Protein AF-A0A6A6J0I3-F1 (afdb_monomer_lite)

Foldseek 3Di:
DDDPFQWQAPPCVVVVLVVVQVVLVVLQWDWDWDDPDVVWTKIKTWHPDPPAPEEAEAEDHFDDDWFTWDADPVVRDTDTTCCVRPVVVVVVSSVVVSVVVPDPPDPGTYMYMYGD

Organism: NCBI:txid390896

pLDDT: mean 81.89, std 16.97, range [32.03, 96.69]

Radius of gyration: 15.31 Å; chains: 1; bounding box: 34×36×43 Å

Structure (mmCIF, N/CA/C/O backbone):
data_AF-A0A6A6J0I3-F1
#
_entry.id   AF-A0A6A6J0I3-F1
#
loop_
_atom_site.group_PDB
_atom_site.id
_atom_site.type_symbol
_atom_site.label_atom_id
_atom_site.label_alt_id
_atom_site.label_comp_id
_atom_site.label_asym_id
_atom_site.label_entity_id
_atom_site.label_seq_id
_atom_site.pdbx_PDB_ins_code
_atom_site.Cartn_x
_atom_site.Cartn_y
_atom_site.Cartn_z
_atom_site.occupancy
_atom_site.B_iso_or_equiv
_atom_site.auth_seq_id
_atom_site.auth_comp_id
_atom_site.auth_asym_id
_atom_site.auth_atom_id
_atom_site.pdbx_PDB_model_num
ATOM 1 N N . MET A 1 1 ? -8.262 0.566 -24.626 1.00 32.03 1 MET A N 1
ATOM 2 C CA . MET A 1 1 ? -7.034 -0.079 -24.111 1.00 32.03 1 MET A CA 1
ATOM 3 C C . MET A 1 1 ? -6.133 1.025 -23.585 1.00 32.03 1 MET A C 1
ATOM 5 O O . MET A 1 1 ? -5.675 1.826 -24.380 1.00 32.03 1 MET A O 1
ATOM 9 N N . GLY A 1 2 ? -6.009 1.163 -22.264 1.00 33.12 2 GLY A N 1
ATOM 10 C CA . GLY A 1 2 ? -5.210 2.220 -21.635 1.00 33.12 2 GLY A CA 1
ATOM 11 C C . GLY A 1 2 ? -4.017 1.602 -20.921 1.00 33.12 2 GLY A C 1
ATOM 12 O O . GLY A 1 2 ? -4.210 0.770 -20.035 1.00 33.12 2 GLY A O 1
ATOM 13 N N . ASP A 1 3 ? -2.819 1.986 -21.348 1.00 41.69 3 ASP A N 1
ATOM 14 C CA . ASP A 1 3 ? -1.536 1.605 -20.763 1.00 41.69 3 ASP A CA 1
ATOM 15 C C . ASP A 1 3 ? -1.486 1.993 -19.271 1.00 41.69 3 ASP A C 1
ATOM 17 O O . ASP A 1 3 ? -1.689 3.152 -18.905 1.00 41.69 3 ASP A O 1
ATOM 21 N N . ARG A 1 4 ? -1.282 1.004 -18.388 1.00 39.19 4 ARG A N 1
ATOM 22 C CA . ARG A 1 4 ? -1.163 1.189 -16.927 1.00 39.19 4 ARG A CA 1
ATOM 23 C C . ARG A 1 4 ? 0.223 0.806 -16.407 1.00 39.19 4 ARG A C 1
ATOM 25 O O . ARG A 1 4 ? 0.343 0.331 -15.275 1.00 39.19 4 ARG A O 1
ATOM 32 N N . THR A 1 5 ? 1.282 0.995 -17.184 1.00 45.12 5 THR A N 1
ATOM 33 C CA . THR A 1 5 ? 2.647 0.708 -16.719 1.00 45.12 5 THR A CA 1
ATOM 34 C C . THR A 1 5 ? 3.175 1.812 -15.785 1.00 45.12 5 THR A C 1
ATOM 36 O O . THR A 1 5 ? 3.980 2.669 -16.131 1.00 45.12 5 THR A O 1
ATOM 39 N N . LYS A 1 6 ? 2.708 1.810 -14.528 1.00 46.34 6 LYS A N 1
ATOM 40 C CA . LYS A 1 6 ? 3.168 2.743 -13.485 1.00 46.34 6 LYS A CA 1
ATOM 41 C C . LYS A 1 6 ? 4.530 2.313 -12.903 1.00 46.34 6 LYS A C 1
ATOM 43 O O . LYS A 1 6 ? 4.589 1.453 -12.028 1.00 46.34 6 LYS A O 1
ATOM 48 N N . SER A 1 7 ? 5.622 2.937 -13.355 1.00 44.16 7 SER A N 1
ATOM 49 C CA . SER A 1 7 ? 6.982 2.785 -12.789 1.00 44.16 7 SER A CA 1
ATOM 50 C C . SER A 1 7 ? 7.111 3.443 -11.412 1.00 44.16 7 SER A C 1
ATOM 52 O O . SER A 1 7 ? 6.844 4.627 -11.309 1.00 44.16 7 SER A O 1
ATOM 54 N N . SER A 1 8 ? 7.532 2.728 -10.358 1.00 47.28 8 SER A N 1
ATOM 55 C CA . SER A 1 8 ? 7.583 3.213 -8.956 1.00 47.28 8 SER A CA 1
ATOM 56 C C . SER A 1 8 ? 8.905 3.867 -8.516 1.00 47.28 8 SER A C 1
ATOM 58 O O . SER A 1 8 ? 9.194 3.905 -7.321 1.00 47.28 8 SER A O 1
ATOM 60 N N . ILE A 1 9 ? 9.715 4.384 -9.446 1.00 50.78 9 ILE A N 1
ATOM 61 C CA . ILE A 1 9 ? 11.106 4.752 -9.129 1.00 50.78 9 ILE A CA 1
ATOM 62 C C . ILE A 1 9 ? 11.215 6.041 -8.298 1.00 50.78 9 ILE A C 1
ATOM 64 O O . ILE A 1 9 ? 11.929 6.032 -7.297 1.00 50.78 9 ILE A O 1
ATOM 68 N N . THR A 1 10 ? 10.493 7.129 -8.596 1.00 43.31 10 THR A N 1
ATOM 69 C CA . THR A 1 10 ? 10.465 8.298 -7.680 1.00 43.31 10 THR A CA 1
ATOM 70 C C . THR A 1 10 ? 9.232 9.187 -7.870 1.00 43.31 10 THR A C 1
ATOM 72 O O . THR A 1 10 ? 8.504 9.419 -6.909 1.00 43.31 10 THR A O 1
ATOM 75 N N . GLU A 1 11 ? 8.898 9.579 -9.104 1.00 38.03 11 GLU A N 1
ATOM 76 C CA . GLU A 1 11 ? 7.756 10.475 -9.395 1.00 38.03 11 GLU A CA 1
ATOM 77 C C . GLU A 1 11 ? 6.375 9.799 -9.279 1.00 38.03 11 GLU A C 1
ATOM 79 O O . GLU A 1 11 ? 5.356 10.449 -9.075 1.00 38.03 11 GLU A O 1
ATOM 84 N N . ASN A 1 12 ? 6.317 8.467 -9.318 1.00 55.56 12 ASN A N 1
ATOM 85 C CA . ASN A 1 12 ? 5.060 7.709 -9.248 1.00 55.56 12 ASN A CA 1
ATOM 86 C C . ASN A 1 12 ? 4.786 7.100 -7.867 1.00 55.56 12 ASN A C 1
ATOM 88 O O . ASN A 1 12 ? 3.780 6.414 -7.673 1.00 55.56 12 ASN A O 1
ATOM 92 N N . LYS A 1 13 ? 5.679 7.303 -6.889 1.00 56.00 13 LYS A N 1
ATOM 93 C CA . LYS A 1 13 ? 5.442 6.823 -5.519 1.00 56.00 13 LYS A CA 1
ATOM 94 C C . LYS A 1 13 ? 4.203 7.483 -4.928 1.00 56.00 13 LYS A C 1
ATOM 96 O O . LYS A 1 13 ? 3.433 6.850 -4.214 1.00 56.00 13 LYS A O 1
ATOM 101 N N . GLU A 1 14 ? 3.977 8.754 -5.248 1.00 62.88 14 GLU A N 1
ATOM 102 C CA . GLU A 1 14 ? 2.746 9.453 -4.884 1.00 62.88 14 GLU A CA 1
ATOM 103 C C . GLU A 1 14 ? 1.516 8.832 -5.565 1.00 62.88 14 GLU A C 1
ATOM 105 O O . GLU A 1 14 ? 0.498 8.617 -4.911 1.00 62.88 14 GLU A O 1
ATOM 110 N N . GLY A 1 15 ? 1.629 8.440 -6.838 1.00 81.25 15 GLY A N 1
ATOM 111 C CA . GLY A 1 15 ? 0.562 7.763 -7.578 1.00 81.25 15 GLY A CA 1
ATOM 112 C C . GLY A 1 15 ? 0.180 6.399 -6.996 1.00 81.25 15 GLY A C 1
ATOM 113 O O . GLY A 1 15 ? -1.009 6.090 -6.893 1.00 81.25 15 GLY A O 1
ATOM 114 N N . VAL A 1 16 ? 1.166 5.595 -6.584 1.00 84.50 16 VAL A N 1
ATOM 115 C CA . VAL A 1 16 ? 0.929 4.297 -5.925 1.00 84.50 16 VAL A CA 1
ATOM 116 C C . VAL A 1 16 ? 0.324 4.491 -4.534 1.00 84.50 16 VAL A C 1
ATOM 118 O O . VAL A 1 16 ? -0.675 3.846 -4.223 1.00 84.50 16 VAL A O 1
ATOM 121 N N . ARG A 1 17 ? 0.860 5.419 -3.727 1.00 86.94 17 ARG A N 1
ATOM 122 C CA . ARG A 1 17 ? 0.334 5.731 -2.384 1.00 86.94 17 ARG A CA 1
ATOM 123 C C . ARG A 1 17 ? -1.106 6.226 -2.431 1.00 86.94 17 ARG A C 1
ATOM 125 O O . ARG A 1 17 ? -1.949 5.699 -1.714 1.00 86.94 17 ARG A O 1
ATOM 132 N N . LYS A 1 18 ? -1.413 7.188 -3.308 1.00 90.00 18 LYS A N 1
ATOM 133 C CA . LYS A 1 18 ? -2.777 7.714 -3.482 1.00 90.00 18 LYS A CA 1
ATOM 134 C C . LYS A 1 18 ? -3.752 6.624 -3.922 1.00 90.00 18 LYS A C 1
ATOM 136 O O . LYS A 1 18 ? -4.850 6.543 -3.377 1.00 90.00 18 LYS A O 1
ATOM 141 N N . TRP A 1 19 ? -3.343 5.771 -4.864 1.00 91.88 19 TRP A N 1
ATOM 142 C CA . TRP A 1 19 ? -4.173 4.650 -5.306 1.00 91.88 19 TRP A CA 1
ATOM 143 C C . TRP A 1 19 ? -4.453 3.665 -4.166 1.00 91.88 19 TRP A C 1
ATOM 145 O O . TRP A 1 19 ? -5.607 3.324 -3.924 1.00 91.88 19 TRP A O 1
ATOM 155 N N . LEU A 1 20 ? -3.417 3.263 -3.427 1.00 92.88 20 LEU A N 1
ATOM 156 C CA . LEU A 1 20 ? -3.545 2.335 -2.306 1.00 92.88 20 LEU A CA 1
ATOM 157 C C . LEU A 1 20 ? -4.399 2.922 -1.172 1.00 92.88 20 LEU A C 1
ATOM 159 O O . LEU A 1 20 ? -5.236 2.221 -0.607 1.00 92.88 20 LEU A O 1
ATOM 163 N N . ALA A 1 21 ? -4.248 4.216 -0.881 1.00 93.56 21 ALA A N 1
ATOM 164 C CA . ALA A 1 21 ? -5.075 4.913 0.097 1.00 93.56 21 ALA A CA 1
ATOM 165 C C . ALA A 1 21 ? -6.554 4.922 -0.311 1.00 93.56 21 ALA A C 1
ATOM 167 O O . ALA A 1 21 ? -7.413 4.666 0.528 1.00 93.56 21 ALA A O 1
ATOM 168 N N . SER A 1 22 ? -6.854 5.176 -1.591 1.00 94.69 22 SER A N 1
ATOM 169 C CA . SER A 1 22 ? -8.222 5.079 -2.119 1.00 94.69 22 SER A CA 1
ATOM 170 C C . SER A 1 22 ? -8.766 3.660 -1.978 1.00 94.69 22 SER A C 1
ATOM 172 O O . SER A 1 22 ? -9.817 3.471 -1.378 1.00 94.69 22 SER A O 1
ATOM 174 N N . TYR A 1 23 ? -8.004 2.659 -2.429 1.00 94.56 23 TYR A N 1
ATOM 175 C CA . TYR A 1 23 ? -8.397 1.253 -2.353 1.00 94.56 23 TYR A CA 1
ATOM 176 C C . TYR A 1 23 ? -8.726 0.808 -0.920 1.00 94.56 23 TYR A C 1
ATOM 178 O O . TYR A 1 23 ? -9.713 0.117 -0.687 1.00 94.56 23 TYR A O 1
ATOM 186 N N . LEU A 1 24 ? -7.918 1.214 0.063 1.00 93.88 24 LEU A N 1
ATOM 187 C CA . LEU A 1 24 ? -8.146 0.866 1.467 1.00 93.88 24 LEU A CA 1
ATOM 188 C C . LEU A 1 24 ? -9.361 1.601 2.054 1.00 93.88 24 LEU A C 1
ATOM 190 O O . LEU A 1 24 ? -10.129 0.994 2.803 1.00 93.88 24 LEU A O 1
ATOM 194 N N . ARG A 1 25 ? -9.598 2.864 1.678 1.00 94.38 25 ARG A N 1
ATOM 195 C CA . ARG A 1 25 ? -10.816 3.594 2.075 1.00 94.38 25 ARG A CA 1
ATOM 19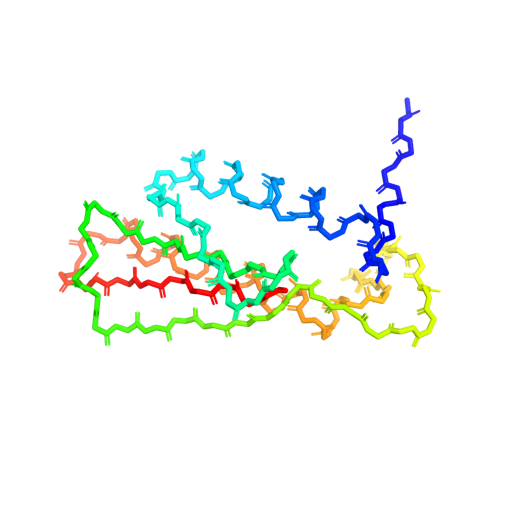6 C C . ARG A 1 25 ? -12.080 2.947 1.514 1.00 94.38 25 ARG A C 1
ATOM 198 O O . ARG A 1 25 ? -13.022 2.742 2.273 1.00 94.38 25 ARG A O 1
ATOM 205 N N . ASP A 1 26 ? -12.059 2.519 0.251 1.00 94.94 26 ASP A N 1
ATOM 206 C CA . ASP A 1 26 ? -13.172 1.792 -0.387 1.00 94.94 26 ASP A CA 1
ATOM 207 C C . ASP A 1 26 ? -13.470 0.455 0.316 1.00 94.94 26 ASP A C 1
ATOM 209 O O . ASP A 1 26 ? -14.570 -0.090 0.236 1.00 94.94 26 ASP A O 1
ATOM 213 N N . LYS A 1 27 ? -12.489 -0.073 1.056 1.00 91.06 27 LYS A N 1
ATOM 214 C CA . LYS A 1 27 ? -12.592 -1.272 1.897 1.00 91.06 27 LYS A CA 1
ATOM 215 C C . LYS A 1 27 ? -12.859 -0.945 3.371 1.00 91.06 27 LYS A C 1
ATOM 217 O O . LYS A 1 27 ? -12.593 -1.763 4.253 1.00 91.06 27 LYS A O 1
ATOM 222 N N . ASN A 1 28 ? -13.407 0.238 3.652 1.00 91.38 28 ASN A N 1
ATOM 223 C CA . ASN A 1 28 ? -13.797 0.700 4.985 1.00 91.38 28 ASN A CA 1
ATOM 224 C C . ASN A 1 28 ? -12.641 0.694 6.002 1.00 91.38 28 ASN A C 1
ATOM 226 O O . ASN A 1 28 ? -12.840 0.367 7.180 1.00 91.38 28 ASN A O 1
ATOM 230 N N . PHE A 1 29 ? -11.416 0.984 5.563 1.00 91.25 29 PHE A N 1
ATOM 231 C CA . PHE A 1 29 ? -10.327 1.352 6.468 1.00 91.25 29 PHE A CA 1
ATOM 232 C C . PHE A 1 29 ? -10.318 2.866 6.690 1.00 91.25 29 PHE A C 1
ATOM 234 O O . PHE A 1 29 ? -10.539 3.649 5.765 1.00 91.25 29 PHE A O 1
ATOM 241 N N . THR A 1 30 ? -9.984 3.271 7.909 1.00 92.50 30 THR A N 1
ATOM 242 C CA . THR A 1 30 ? -9.473 4.617 8.166 1.00 92.50 30 THR A CA 1
ATOM 243 C C . THR A 1 30 ? -8.035 4.657 7.666 1.00 92.50 30 THR A C 1
ATOM 245 O O . THR A 1 30 ? -7.260 3.768 8.012 1.00 92.50 30 THR A O 1
ATOM 248 N N . VAL A 1 31 ? -7.685 5.648 6.841 1.00 93.94 31 VAL A N 1
ATOM 249 C CA . VAL A 1 31 ? -6.349 5.757 6.232 1.00 93.94 31 VAL A CA 1
ATOM 250 C C . VAL A 1 31 ? -5.709 7.100 6.561 1.00 93.94 31 VAL A C 1
ATOM 252 O O . VAL A 1 31 ? -6.258 8.148 6.209 1.00 93.94 31 VAL A O 1
ATOM 255 N N . GLU A 1 32 ? -4.523 7.045 7.158 1.00 93.00 32 GLU A N 1
ATOM 256 C CA . GLU A 1 32 ? -3.689 8.177 7.563 1.00 93.00 32 GLU A CA 1
ATOM 257 C C . GLU A 1 32 ? -2.371 8.159 6.774 1.00 93.00 32 GLU A C 1
ATOM 259 O O . GLU A 1 32 ? -1.727 7.119 6.640 1.00 93.00 32 GLU A O 1
ATOM 264 N N . MET A 1 33 ? -1.975 9.318 6.243 1.00 91.38 33 MET A N 1
ATOM 265 C CA . MET A 1 33 ? -0.654 9.517 5.643 1.00 91.38 33 MET A CA 1
ATOM 266 C C . MET A 1 33 ? 0.241 10.167 6.693 1.00 91.38 33 MET A C 1
ATOM 268 O O . MET A 1 33 ? 0.017 11.319 7.055 1.00 91.38 33 MET A O 1
ATOM 272 N N . GLN A 1 34 ? 1.236 9.436 7.183 1.00 92.06 34 GLN A N 1
ATOM 273 C CA . GLN A 1 34 ? 2.173 9.939 8.185 1.00 92.06 34 GLN A CA 1
ATOM 274 C C . GLN A 1 34 ? 3.463 10.367 7.502 1.00 92.06 34 GLN A C 1
ATOM 276 O O . GLN A 1 34 ? 4.173 9.530 6.948 1.00 92.06 34 GLN A O 1
ATOM 281 N N . GLU A 1 35 ? 3.783 11.655 7.568 1.00 92.06 35 GLU A N 1
ATOM 282 C CA . GLU A 1 35 ? 5.079 12.156 7.117 1.00 92.06 35 GLU A CA 1
ATOM 283 C C . GLU A 1 35 ? 6.184 11.698 8.072 1.00 92.06 35 GLU A C 1
ATOM 285 O O . GLU A 1 35 ? 6.087 11.902 9.281 1.00 92.06 35 GLU A O 1
ATOM 290 N N . VAL A 1 36 ? 7.224 11.059 7.535 1.00 89.25 36 VAL A N 1
ATOM 291 C CA . VAL A 1 36 ? 8.386 10.588 8.316 1.00 89.25 36 VAL A CA 1
ATOM 292 C C . VAL A 1 36 ? 9.663 11.356 7.998 1.00 89.25 36 VAL A C 1
ATOM 294 O O . VAL A 1 36 ? 10.592 11.394 8.798 1.00 89.25 36 VAL A O 1
ATOM 297 N N . SER A 1 37 ? 9.720 11.966 6.821 1.00 87.94 37 SER A N 1
ATOM 298 C CA . SER A 1 37 ? 10.706 12.967 6.428 1.00 87.94 37 SER A CA 1
ATOM 299 C C . SER A 1 37 ? 10.150 13.724 5.229 1.00 87.94 37 SER A C 1
ATOM 301 O O . SER A 1 37 ? 9.162 13.283 4.644 1.00 87.94 37 SER A O 1
ATOM 303 N N . GLU A 1 38 ? 10.828 14.786 4.801 1.00 88.12 38 GLU A N 1
ATOM 304 C CA . GLU A 1 38 ? 10.407 15.580 3.645 1.00 88.12 38 GLU A CA 1
ATOM 305 C C . GLU A 1 38 ? 10.028 14.682 2.449 1.00 88.12 38 GLU A C 1
ATOM 307 O O . GLU A 1 38 ? 10.841 13.893 1.953 1.00 88.12 38 GLU A O 1
ATOM 312 N N . LYS A 1 39 ? 8.754 14.757 2.031 1.00 82.06 39 LYS A N 1
ATOM 313 C CA . LYS A 1 39 ? 8.153 14.005 0.906 1.00 82.06 39 LYS A CA 1
ATOM 314 C C . LYS A 1 39 ? 8.117 12.469 1.050 1.00 82.06 39 LYS A C 1
ATOM 316 O O . LYS A 1 39 ? 7.693 11.769 0.116 1.00 82.06 39 LYS A O 1
ATOM 321 N N . ARG A 1 40 ? 8.487 11.915 2.209 1.00 83.56 40 ARG A N 1
ATOM 322 C CA . ARG A 1 40 ? 8.346 10.485 2.534 1.00 83.56 40 ARG A CA 1
ATOM 323 C C . ARG A 1 40 ? 7.218 10.280 3.527 1.00 83.56 40 ARG A C 1
ATOM 325 O O . ARG A 1 40 ? 7.180 10.895 4.590 1.00 83.56 40 ARG A O 1
ATOM 332 N N . TYR A 1 41 ? 6.315 9.382 3.161 1.00 87.62 41 TYR A N 1
ATOM 333 C CA . TYR A 1 41 ? 5.074 9.175 3.886 1.00 87.62 41 TYR A CA 1
ATOM 334 C C . TYR A 1 41 ? 4.809 7.689 4.025 1.00 87.62 41 TYR A C 1
ATOM 336 O O . TYR A 1 41 ? 4.736 6.988 3.012 1.00 87.62 41 TYR A O 1
ATOM 344 N N . ASN A 1 42 ? 4.555 7.266 5.256 1.00 91.12 42 ASN A N 1
ATOM 345 C CA . ASN A 1 42 ? 3.925 5.988 5.537 1.00 91.12 42 ASN A CA 1
ATOM 346 C C . ASN A 1 42 ? 2.421 6.092 5.289 1.00 91.12 42 ASN A C 1
ATOM 348 O O . ASN A 1 42 ? 1.815 7.151 5.472 1.00 91.12 42 ASN A O 1
ATOM 352 N N . LEU A 1 43 ? 1.814 4.969 4.923 1.00 92.62 43 LEU A N 1
ATOM 353 C CA . LEU A 1 43 ? 0.372 4.815 4.832 1.00 92.62 43 LEU A CA 1
ATOM 354 C C . LEU A 1 43 ? -0.078 3.882 5.955 1.00 92.62 43 LEU A C 1
ATOM 356 O O . LEU A 1 43 ? 0.207 2.685 5.930 1.00 92.62 43 LEU A O 1
ATOM 360 N N . LEU A 1 44 ? -0.797 4.427 6.931 1.00 92.94 44 LEU A N 1
ATOM 361 C CA . LEU A 1 44 ? -1.396 3.658 8.015 1.00 92.94 44 LEU A CA 1
ATOM 362 C C . LEU A 1 44 ? -2.864 3.409 7.693 1.00 92.94 44 LEU A C 1
ATOM 364 O O . LEU A 1 44 ? -3.591 4.340 7.347 1.00 92.94 44 LEU A O 1
ATOM 368 N N . ALA A 1 45 ? -3.305 2.164 7.822 1.00 92.38 45 ALA A N 1
ATOM 369 C CA . ALA A 1 45 ? -4.679 1.753 7.596 1.00 92.38 45 ALA A CA 1
ATOM 370 C C . ALA A 1 45 ? -5.191 0.904 8.762 1.00 92.38 45 ALA A C 1
ATOM 372 O O . ALA A 1 45 ? -4.671 -0.168 9.062 1.00 92.38 45 ALA A O 1
ATOM 373 N N . TYR A 1 46 ? -6.259 1.363 9.406 1.00 89.88 46 TYR A N 1
ATOM 374 C CA . TYR A 1 46 ? -6.832 0.719 10.588 1.00 89.88 46 TYR A CA 1
ATOM 375 C C . TYR A 1 46 ? -8.364 0.720 10.539 1.00 89.88 46 TYR A C 1
ATOM 377 O O . TYR A 1 46 ? -8.987 1.23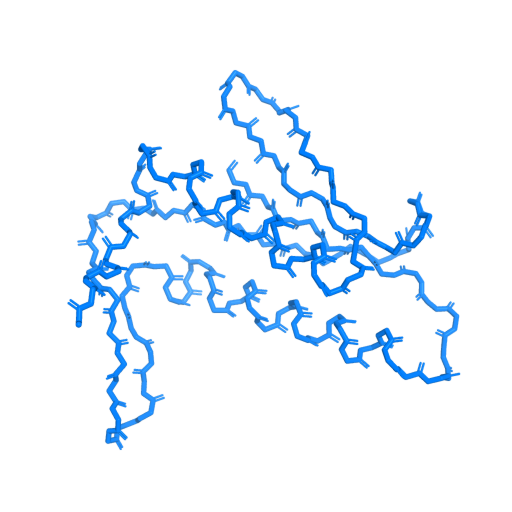6 9.610 1.00 89.88 46 TYR A O 1
ATOM 385 N N . GLY A 1 47 ? -8.993 0.070 11.520 1.00 85.69 47 GLY A N 1
ATOM 386 C CA . GLY A 1 47 ? -10.450 0.041 11.661 1.00 85.69 47 GLY A CA 1
ATOM 387 C C . GLY A 1 47 ? -11.047 1.389 12.090 1.00 85.69 47 GLY A C 1
ATOM 388 O O . GLY A 1 47 ? -10.516 2.460 11.814 1.00 85.69 47 GLY A O 1
ATOM 389 N N . LYS A 1 48 ? -12.171 1.349 12.815 1.00 82.38 48 LYS A N 1
ATOM 390 C CA . LYS A 1 48 ? -12.856 2.567 13.297 1.00 82.38 48 LYS A CA 1
ATOM 391 C C . LYS A 1 48 ? -12.063 3.353 14.350 1.00 82.38 48 LYS A C 1
ATOM 393 O O . LYS A 1 48 ? -12.310 4.537 14.536 1.00 82.38 48 LYS A O 1
ATOM 398 N N . LYS A 1 49 ? -11.166 2.689 15.085 1.00 81.69 49 LYS A N 1
ATOM 399 C CA . LYS A 1 49 ? -10.337 3.288 16.138 1.00 81.69 49 LYS A CA 1
ATOM 400 C C . LYS A 1 49 ? -8.888 2.855 15.953 1.00 81.69 49 LYS A C 1
ATOM 402 O O . LYS A 1 49 ? -8.638 1.688 15.649 1.00 81.69 49 LYS A O 1
ATOM 407 N N . ARG A 1 50 ? -7.958 3.773 16.212 1.00 82.00 50 ARG A N 1
ATOM 408 C CA . ARG A 1 50 ? -6.512 3.520 16.254 1.00 82.00 50 ARG A CA 1
ATOM 409 C C . ARG A 1 50 ? -6.121 2.878 17.593 1.00 82.00 50 ARG A C 1
ATOM 411 O O . ARG A 1 50 ? -5.487 3.496 18.438 1.00 82.00 50 ARG A O 1
ATOM 418 N N . ALA A 1 51 ? -6.633 1.673 17.831 1.00 78.81 51 ALA A N 1
ATOM 419 C CA . ALA A 1 51 ? -6.492 0.932 19.088 1.00 78.81 51 ALA A CA 1
ATOM 420 C C . ALA A 1 51 ? -6.211 -0.549 18.798 1.00 78.81 51 ALA A C 1
ATOM 422 O O . ALA A 1 51 ? -6.955 -1.444 19.209 1.00 78.81 51 ALA A O 1
ATOM 423 N N . THR A 1 52 ? -5.191 -0.789 17.982 1.00 73.50 52 THR A N 1
ATOM 424 C CA . THR A 1 52 ? -4.862 -2.098 17.420 1.00 73.50 52 THR A CA 1
ATOM 425 C C . THR A 1 52 ? -3.754 -2.777 18.207 1.00 73.50 52 THR A C 1
ATOM 427 O O . THR A 1 52 ? -2.816 -2.127 18.654 1.00 73.50 52 THR A O 1
ATOM 430 N N . THR A 1 53 ? -3.852 -4.094 18.371 1.00 81.25 53 THR A N 1
ATOM 431 C CA . THR A 1 53 ? -2.860 -4.893 19.116 1.00 81.25 53 THR A CA 1
ATOM 432 C C . THR A 1 53 ? -1.889 -5.624 18.198 1.00 81.25 53 THR A C 1
ATOM 434 O O . THR A 1 53 ? -0.879 -6.141 18.662 1.00 81.25 53 THR A O 1
ATOM 437 N N . ILE A 1 54 ? -2.210 -5.705 16.904 1.00 83.94 54 ILE A N 1
ATOM 438 C CA . ILE A 1 54 ? -1.409 -6.386 15.890 1.00 83.94 54 ILE A CA 1
ATOM 439 C C . ILE A 1 54 ? -1.140 -5.407 14.757 1.00 83.94 54 ILE A C 1
ATOM 441 O O . ILE A 1 54 ? -2.076 -4.826 14.202 1.00 83.94 54 ILE A O 1
ATOM 445 N N . LEU A 1 55 ? 0.141 -5.286 14.418 1.00 88.69 55 LEU A N 1
ATOM 446 C CA . LEU A 1 55 ? 0.644 -4.507 13.302 1.00 88.69 55 LEU A CA 1
ATOM 447 C C . LEU A 1 55 ? 1.102 -5.450 12.188 1.00 88.69 55 LEU A C 1
ATOM 449 O O . LEU A 1 55 ? 1.978 -6.288 12.402 1.00 88.69 55 LEU A O 1
ATOM 453 N N . VAL A 1 56 ? 0.522 -5.303 11.000 1.00 91.00 56 VAL A N 1
ATOM 454 C CA . VAL A 1 56 ? 0.969 -5.990 9.784 1.00 91.00 56 VAL A CA 1
ATOM 455 C C . VAL A 1 56 ? 1.649 -4.971 8.888 1.00 91.00 56 VAL A C 1
ATOM 457 O O . VAL A 1 56 ? 1.034 -3.959 8.555 1.00 91.00 56 VAL A O 1
ATOM 460 N N . SER A 1 57 ? 2.898 -5.225 8.498 1.00 92.38 57 SER A N 1
ATOM 461 C CA . 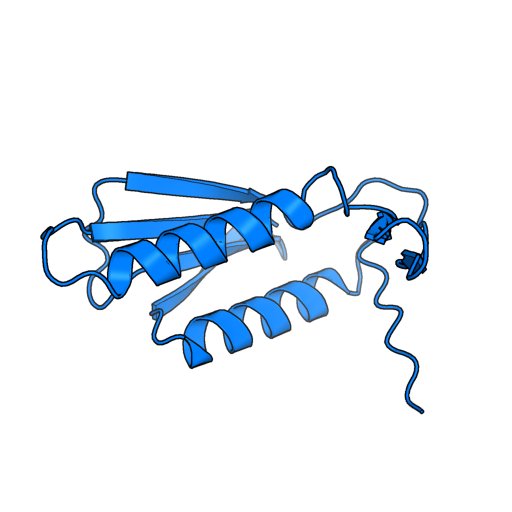SER A 1 57 ? 3.657 -4.242 7.735 1.00 92.38 57 SER A CA 1
ATOM 462 C C . SER A 1 57 ? 4.475 -4.778 6.572 1.00 92.38 57 SER A C 1
ATOM 464 O O . SER A 1 57 ? 4.951 -5.915 6.587 1.00 92.38 57 SER A O 1
ATOM 466 N N . SER A 1 58 ? 4.661 -3.916 5.572 1.00 93.56 58 SER A N 1
ATOM 467 C CA . SER A 1 58 ? 5.491 -4.135 4.384 1.00 93.56 58 SER A CA 1
ATOM 468 C C . SER A 1 58 ? 5.810 -2.784 3.722 1.00 93.56 58 SER A C 1
ATOM 470 O O . SER A 1 58 ? 5.505 -1.744 4.308 1.00 93.56 58 SER A O 1
ATOM 472 N N . HIS A 1 59 ? 6.417 -2.772 2.535 1.00 92.00 59 HIS A N 1
ATOM 473 C CA . HIS A 1 59 ? 6.782 -1.549 1.822 1.00 92.00 59 HIS A CA 1
ATOM 474 C C . HIS A 1 59 ? 6.376 -1.566 0.339 1.00 92.00 59 HIS A C 1
ATOM 476 O O . HIS A 1 59 ? 6.088 -2.615 -0.238 1.00 92.00 59 HIS A O 1
ATOM 482 N N . ILE A 1 60 ? 6.291 -0.383 -0.278 1.00 89.56 60 ILE A N 1
ATOM 483 C CA . ILE A 1 60 ? 5.840 -0.210 -1.678 1.00 89.56 60 ILE A CA 1
ATOM 484 C C . ILE A 1 60 ? 6.887 0.410 -2.604 1.00 89.56 60 ILE A C 1
ATOM 486 O O . ILE A 1 60 ? 6.660 0.490 -3.819 1.00 89.56 60 ILE A O 1
ATOM 490 N N . ASP A 1 61 ? 8.004 0.875 -2.054 1.00 88.00 61 ASP A N 1
ATOM 491 C CA . ASP A 1 61 ? 9.152 1.294 -2.835 1.00 88.00 61 ASP A CA 1
ATOM 492 C C . ASP A 1 61 ? 9.861 0.086 -3.454 1.00 88.00 61 ASP A C 1
ATOM 494 O O . ASP A 1 61 ? 9.714 -1.058 -3.031 1.00 88.00 61 ASP A O 1
ATOM 498 N N . THR A 1 62 ? 10.595 0.351 -4.526 1.00 89.62 62 THR A N 1
ATOM 499 C CA . THR A 1 62 ? 11.314 -0.675 -5.270 1.00 89.62 62 THR A CA 1
ATOM 500 C C . THR A 1 62 ? 12.693 -0.172 -5.635 1.00 89.62 62 THR A C 1
ATOM 502 O O . THR A 1 62 ? 12.858 1.014 -5.927 1.00 89.62 62 THR A O 1
ATOM 505 N N . VAL A 1 63 ? 13.654 -1.082 -5.729 1.00 90.31 63 VAL A N 1
ATOM 506 C CA . VAL A 1 63 ? 15.005 -0.764 -6.201 1.00 90.31 63 VAL A CA 1
ATOM 507 C C . VAL A 1 63 ? 15.076 -0.639 -7.736 1.00 90.31 63 VAL A C 1
ATOM 509 O O . VAL A 1 63 ? 14.304 -1.300 -8.440 1.00 90.31 63 VAL A O 1
ATOM 512 N N . PRO A 1 64 ? 15.999 0.173 -8.287 1.00 86.88 64 PRO A N 1
ATOM 513 C CA . PRO A 1 64 ? 16.334 0.151 -9.713 1.00 86.88 64 PRO A CA 1
ATOM 514 C C . PRO A 1 64 ? 16.929 -1.202 -10.172 1.00 86.88 64 PRO A C 1
ATOM 516 O O . PRO A 1 64 ? 17.434 -1.963 -9.347 1.00 86.88 64 PRO A O 1
ATOM 519 N N . PRO A 1 65 ? 16.926 -1.506 -11.485 1.00 90.44 65 PRO A N 1
ATOM 520 C CA . PRO A 1 65 ? 16.222 -0.793 -12.549 1.00 90.44 65 PRO A CA 1
ATOM 521 C C . PRO A 1 65 ? 14.724 -1.136 -12.580 1.00 90.44 65 PRO A C 1
ATOM 523 O O . PRO A 1 65 ? 14.262 -2.096 -11.949 1.00 90.44 65 PRO A O 1
ATOM 526 N N . PHE A 1 66 ? 13.963 -0.351 -13.349 1.00 87.38 66 PHE A N 1
ATOM 527 C CA . PHE A 1 66 ? 12.574 -0.675 -13.665 1.00 87.38 66 PHE A CA 1
ATOM 528 C C . PHE A 1 66 ? 12.507 -2.004 -14.420 1.00 87.38 66 PHE A C 1
ATOM 530 O O . PHE A 1 66 ? 13.219 -2.204 -15.400 1.00 87.38 66 PHE A O 1
ATOM 537 N N . TRP A 1 67 ? 11.600 -2.877 -13.993 1.00 91.12 67 TRP A N 1
ATOM 538 C CA . TRP A 1 67 ? 11.181 -4.046 -14.755 1.00 91.12 67 TRP A CA 1
ATOM 539 C C . TRP A 1 67 ? 9.654 -3.990 -14.864 1.00 91.12 67 TRP A C 1
ATOM 541 O O . TRP A 1 67 ? 8.995 -4.024 -13.817 1.00 91.12 67 TRP A O 1
ATOM 551 N N . PRO A 1 68 ? 9.093 -3.893 -16.087 1.00 92.19 68 PRO A N 1
ATOM 552 C CA . PRO A 1 68 ? 7.653 -3.898 -16.320 1.00 92.19 68 PRO A CA 1
ATOM 553 C C . PRO A 1 68 ? 6.914 -5.033 -15.611 1.00 92.19 68 PRO A C 1
ATOM 555 O O . PRO A 1 68 ? 7.408 -6.159 -15.526 1.00 92.19 68 PRO A O 1
ATOM 558 N N . TYR A 1 69 ? 5.704 -4.733 -15.144 1.00 92.25 69 TYR A N 1
ATOM 559 C CA . TYR A 1 69 ? 4.798 -5.746 -14.616 1.00 92.25 69 TYR A CA 1
ATOM 560 C C . TYR A 1 69 ? 4.199 -6.571 -15.746 1.00 92.25 69 TYR A C 1
ATOM 562 O O . TYR A 1 69 ? 3.787 -6.021 -16.767 1.00 92.25 69 TYR A O 1
ATOM 570 N N . TYR A 1 70 ? 4.106 -7.878 -15.537 1.00 95.00 70 TYR A N 1
ATOM 571 C CA . TYR A 1 70 ? 3.445 -8.787 -16.461 1.00 95.00 70 TYR A CA 1
ATOM 572 C C . TYR A 1 70 ? 2.703 -9.882 -15.700 1.00 95.00 70 TYR A C 1
ATOM 574 O O . TYR A 1 70 ? 3.026 -10.194 -14.554 1.00 95.00 70 TYR A O 1
ATOM 582 N N . TYR A 1 71 ? 1.715 -10.467 -16.368 1.00 96.69 71 TYR A N 1
ATOM 583 C CA . TYR A 1 71 ? 1.018 -11.661 -15.919 1.00 96.69 71 TYR A CA 1
ATOM 584 C C . TYR A 1 71 ? 1.106 -12.715 -17.021 1.00 96.69 71 TYR A C 1
ATOM 586 O O . TYR A 1 71 ? 0.671 -12.476 -18.149 1.00 96.69 71 TYR A O 1
ATOM 594 N N . ASN A 1 72 ? 1.710 -13.858 -16.710 1.00 96.50 72 ASN A N 1
ATOM 595 C CA . ASN A 1 72 ? 1.758 -15.009 -17.597 1.00 96.50 72 ASN A CA 1
ATOM 596 C C . ASN A 1 72 ? 0.528 -15.885 -17.336 1.00 96.50 72 ASN A C 1
ATOM 598 O O . ASN A 1 72 ? 0.468 -16.570 -16.319 1.00 96.50 72 ASN A O 1
ATOM 602 N N . MET A 1 73 ? -0.422 -15.882 -18.275 1.00 94.88 73 MET A N 1
ATOM 603 C CA . MET A 1 73 ? -1.673 -16.643 -18.165 1.00 94.88 73 MET A CA 1
ATOM 604 C C . MET A 1 73 ? -1.478 -18.167 -18.197 1.00 94.88 73 MET A C 1
ATOM 606 O O . MET A 1 73 ? -2.326 -18.887 -17.688 1.00 94.88 73 MET A O 1
ATOM 610 N N . MET A 1 74 ? -0.396 -18.673 -18.800 1.00 95.94 74 MET A N 1
ATOM 611 C CA . MET A 1 74 ? -0.152 -20.119 -18.899 1.00 95.94 74 MET A CA 1
ATOM 612 C C . MET A 1 74 ? 0.455 -20.691 -17.620 1.00 95.94 74 MET A C 1
ATOM 614 O O . MET A 1 74 ? 0.117 -21.800 -17.223 1.00 95.94 74 MET A O 1
ATOM 618 N N . SER A 1 75 ? 1.371 -19.950 -16.996 1.00 96.62 75 SER A N 1
ATOM 619 C CA . SER A 1 75 ? 2.053 -20.384 -15.773 1.00 96.62 75 SER A CA 1
ATOM 620 C C . SER A 1 75 ? 1.447 -19.800 -14.495 1.00 96.62 75 SER A C 1
ATOM 622 O O . SER A 1 75 ? 1.943 -20.100 -13.417 1.00 96.62 75 SER A O 1
ATOM 624 N N . ASP A 1 76 ? 0.448 -18.923 -14.617 1.00 95.88 76 ASP A N 1
ATOM 625 C CA . ASP A 1 76 ? -0.158 -18.150 -13.525 1.00 95.88 76 ASP A CA 1
ATOM 626 C C . ASP A 1 76 ? 0.864 -17.333 -12.703 1.00 95.88 76 ASP A C 1
ATOM 628 O O . ASP A 1 76 ? 0.778 -17.196 -11.485 1.00 95.88 76 ASP A O 1
ATOM 632 N N . ILE A 1 77 ? 1.880 -16.780 -13.380 1.00 96.06 77 ILE A N 1
ATOM 633 C CA . ILE A 1 77 ? 2.959 -16.015 -12.732 1.00 96.06 77 ILE A CA 1
ATOM 634 C C . ILE A 1 77 ? 2.739 -14.519 -12.936 1.00 96.06 77 ILE A C 1
ATOM 636 O 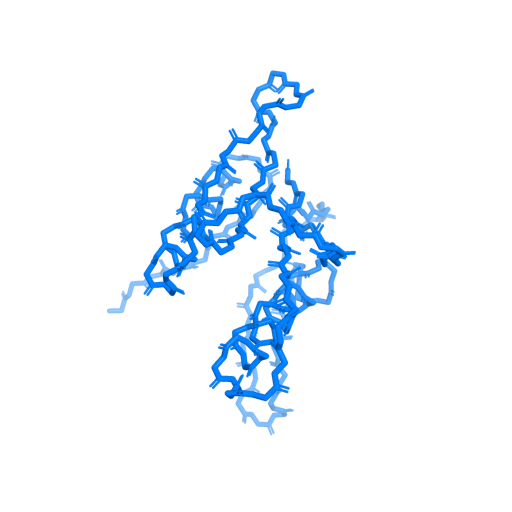O . ILE A 1 77 ? 2.663 -14.042 -14.069 1.00 96.06 77 ILE A O 1
ATOM 640 N N . ILE A 1 78 ? 2.730 -13.763 -11.837 1.00 96.06 78 ILE A N 1
ATOM 641 C CA . ILE A 1 78 ? 2.854 -12.302 -11.846 1.00 96.06 78 ILE A CA 1
ATOM 642 C C . ILE A 1 78 ? 4.327 -11.943 -11.637 1.00 96.06 78 ILE A C 1
ATOM 644 O O . ILE A 1 78 ? 4.923 -12.322 -10.630 1.00 96.06 78 ILE A O 1
ATOM 648 N N . GLY A 1 79 ? 4.910 -11.190 -12.568 1.00 95.69 79 GLY A N 1
ATOM 649 C CA . GLY A 1 79 ? 6.309 -10.769 -12.515 1.00 95.69 79 GLY A CA 1
ATOM 650 C C . GLY A 1 79 ? 6.495 -9.264 -12.694 1.00 95.69 79 GLY A C 1
ATOM 651 O O . GLY A 1 79 ? 5.549 -8.519 -12.949 1.00 95.69 79 GLY A O 1
ATOM 652 N N . GLY A 1 80 ? 7.739 -8.814 -12.532 1.00 95.31 80 GLY A N 1
ATOM 653 C CA . GLY A 1 80 ? 8.139 -7.406 -12.616 1.00 95.31 80 GLY A CA 1
ATOM 654 C C . GLY A 1 80 ? 8.768 -6.887 -11.323 1.00 95.31 80 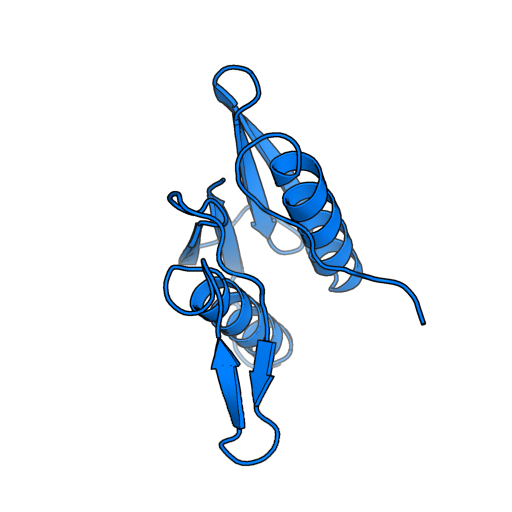GLY A C 1
ATOM 655 O O . GLY A 1 80 ? 8.735 -7.548 -10.278 1.00 95.31 80 GLY A O 1
ATOM 656 N N . ARG A 1 81 ? 9.356 -5.687 -11.372 1.00 95.06 81 ARG A N 1
ATOM 657 C CA . ARG A 1 81 ? 10.074 -5.101 -10.230 1.00 95.06 81 ARG A CA 1
ATOM 658 C C . ARG A 1 81 ? 9.093 -4.816 -9.101 1.00 95.06 81 ARG A C 1
ATOM 660 O O . ARG A 1 81 ? 8.176 -4.017 -9.252 1.00 95.06 81 ARG A O 1
ATOM 667 N N . GLY A 1 82 ? 9.306 -5.433 -7.951 1.00 93.00 82 GLY A N 1
ATOM 668 C CA . GLY A 1 82 ? 8.423 -5.253 -6.808 1.00 93.00 82 GLY A CA 1
ATOM 669 C C . GLY A 1 82 ? 7.355 -6.325 -6.642 1.00 93.00 82 GLY A C 1
ATOM 670 O O . GLY A 1 82 ? 6.624 -6.270 -5.666 1.00 93.00 82 GLY A O 1
ATOM 671 N N . SER A 1 83 ? 7.235 -7.278 -7.574 1.00 94.62 83 SER A N 1
ATOM 672 C CA . SER A 1 83 ? 6.263 -8.380 -7.471 1.00 94.62 83 SER A CA 1
ATOM 673 C C . SER A 1 83 ? 6.523 -9.252 -6.237 1.00 94.62 83 SER A C 1
ATOM 675 O O . SER A 1 83 ? 5.629 -9.410 -5.412 1.00 94.62 83 SER A O 1
ATOM 677 N N . VAL A 1 84 ? 7.758 -9.734 -6.071 1.00 94.00 84 VAL A N 1
ATOM 678 C CA . VAL A 1 84 ? 8.206 -10.477 -4.879 1.00 94.00 84 VAL A CA 1
ATOM 679 C C . VAL A 1 84 ? 8.492 -9.529 -3.710 1.00 94.00 84 VAL A C 1
ATOM 681 O O . VAL A 1 84 ? 7.970 -9.731 -2.618 1.00 94.00 84 VAL A O 1
ATOM 684 N N . ASP A 1 85 ? 9.278 -8.477 -3.960 1.00 91.50 85 ASP A N 1
ATOM 685 C CA . ASP A 1 85 ? 9.768 -7.534 -2.946 1.00 91.50 85 ASP A CA 1
ATOM 686 C C . ASP A 1 85 ? 9.288 -6.091 -3.212 1.00 91.50 85 ASP A C 1
ATOM 688 O O . ASP A 1 85 ? 9.930 -5.353 -3.958 1.00 91.50 85 ASP A O 1
ATOM 692 N N . ALA A 1 86 ? 8.138 -5.653 -2.693 1.00 91.81 86 ALA A N 1
ATOM 693 C CA . ALA A 1 86 ? 7.292 -6.376 -1.732 1.00 91.81 86 ALA A CA 1
ATOM 694 C C . ALA A 1 86 ? 5.781 -6.278 -2.002 1.00 91.81 86 ALA A C 1
ATOM 696 O O . ALA A 1 86 ? 4.957 -6.593 -1.142 1.00 91.81 86 ALA A O 1
ATOM 697 N N . LYS A 1 87 ? 5.372 -5.878 -3.210 1.00 92.44 87 LYS A N 1
ATOM 698 C CA . LYS A 1 87 ? 3.961 -5.605 -3.531 1.00 92.44 87 LYS A CA 1
ATOM 699 C C . LYS A 1 87 ? 3.076 -6.851 -3.489 1.00 92.44 87 LYS A C 1
ATOM 701 O O . LYS A 1 87 ? 1.909 -6.730 -3.122 1.00 92.44 87 LYS A O 1
ATOM 706 N N . GLY A 1 88 ? 3.607 -8.030 -3.819 1.00 94.50 88 GLY A N 1
ATOM 707 C CA . GLY A 1 88 ? 2.894 -9.298 -3.640 1.00 94.50 88 GLY A CA 1
ATOM 708 C C . GLY A 1 88 ? 2.561 -9.554 -2.169 1.00 94.50 88 GLY A C 1
ATOM 709 O O . GLY A 1 88 ? 1.409 -9.836 -1.834 1.00 94.50 88 GLY A O 1
ATOM 710 N N . SER A 1 89 ? 3.536 -9.341 -1.280 1.00 94.12 89 SER A N 1
ATOM 711 C CA . SER A 1 89 ? 3.350 -9.429 0.173 1.00 94.12 89 SER A CA 1
ATOM 712 C C . SER A 1 89 ? 2.344 -8.396 0.686 1.00 94.12 89 SER A C 1
ATOM 714 O O . SER A 1 89 ? 1.439 -8.761 1.434 1.00 94.12 89 SER A O 1
ATOM 716 N N . VAL A 1 90 ? 2.430 -7.138 0.234 1.00 93.81 90 VAL A N 1
ATOM 717 C CA . VAL A 1 90 ? 1.450 -6.083 0.561 1.00 93.81 90 VAL A CA 1
ATOM 718 C C . VAL A 1 90 ? 0.028 -6.524 0.198 1.00 93.81 90 VAL A C 1
ATOM 720 O O . VAL A 1 90 ? -0.880 -6.432 1.024 1.00 93.81 90 VAL A O 1
ATOM 723 N N . ALA A 1 91 ? -0.179 -7.030 -1.021 1.00 93.50 91 ALA A N 1
ATOM 724 C CA . ALA A 1 91 ? -1.497 -7.465 -1.477 1.00 93.50 91 ALA A CA 1
ATOM 725 C C . ALA A 1 91 ? -2.045 -8.623 -0.626 1.00 93.50 91 ALA A C 1
ATOM 727 O O . ALA A 1 91 ? -3.185 -8.559 -0.161 1.00 93.50 91 ALA A O 1
ATOM 728 N N . ALA A 1 92 ? -1.224 -9.646 -0.365 1.00 94.81 92 ALA A N 1
ATOM 729 C CA . ALA A 1 92 ? -1.609 -10.792 0.454 1.00 94.81 92 ALA A CA 1
ATOM 730 C C . ALA A 1 92 ? -1.963 -10.383 1.895 1.00 94.81 92 ALA A C 1
ATOM 732 O O . ALA A 1 92 ? -2.988 -10.814 2.427 1.00 94.81 92 ALA A O 1
ATOM 733 N N . GLN A 1 93 ? -1.162 -9.506 2.507 1.00 93.69 93 GLN A N 1
ATOM 734 C CA . GLN A 1 93 ? -1.407 -8.975 3.850 1.00 93.69 93 GLN A CA 1
ATOM 735 C C . GLN A 1 93 ? -2.740 -8.219 3.935 1.00 93.69 93 GLN A C 1
ATOM 737 O O . GLN A 1 93 ? -3.522 -8.455 4.857 1.00 93.69 93 GLN A O 1
ATOM 742 N N . ILE A 1 94 ? -3.035 -7.351 2.960 1.00 92.56 94 ILE A N 1
ATOM 743 C CA . ILE A 1 94 ? -4.297 -6.597 2.925 1.00 92.56 94 ILE A CA 1
ATOM 744 C C . ILE A 1 94 ? -5.496 -7.545 2.814 1.00 92.56 94 ILE A C 1
ATOM 746 O O . ILE A 1 94 ? -6.460 -7.390 3.566 1.00 92.56 94 ILE A O 1
ATOM 750 N N . ILE A 1 95 ? -5.439 -8.536 1.916 1.00 93.38 95 ILE A N 1
ATOM 751 C CA . ILE A 1 95 ? -6.510 -9.531 1.742 1.00 93.38 95 ILE A CA 1
ATOM 752 C C . ILE A 1 95 ? -6.712 -10.344 3.026 1.00 93.38 95 ILE A C 1
ATOM 754 O O . ILE A 1 95 ? -7.847 -10.533 3.464 1.00 93.38 95 ILE A O 1
ATOM 758 N N . ALA A 1 96 ? -5.627 -10.777 3.672 1.00 91.56 96 ALA A N 1
ATOM 759 C CA . ALA A 1 96 ? -5.703 -11.522 4.924 1.00 91.56 96 ALA A CA 1
ATOM 760 C C . ALA A 1 96 ? -6.375 -10.700 6.036 1.00 91.56 96 ALA A C 1
ATOM 762 O O . ALA A 1 96 ? -7.278 -11.198 6.711 1.00 91.56 96 ALA A O 1
ATOM 763 N N . VAL A 1 97 ? -5.996 -9.426 6.201 1.00 89.38 97 VAL A N 1
ATOM 764 C CA . VAL A 1 97 ? -6.619 -8.546 7.202 1.00 89.38 97 VAL A CA 1
ATOM 765 C C . VAL A 1 97 ? -8.083 -8.262 6.868 1.00 89.38 97 VAL A C 1
ATOM 767 O O . VAL A 1 97 ? -8.913 -8.261 7.777 1.00 89.38 97 VAL A O 1
ATOM 770 N N . GLN A 1 98 ? -8.437 -8.078 5.594 1.00 88.25 98 GLN A N 1
ATOM 771 C CA . GLN A 1 98 ? -9.838 -7.942 5.175 1.00 88.25 98 GLN A CA 1
ATOM 772 C C . GLN A 1 98 ? -10.658 -9.178 5.562 1.00 88.25 98 GLN A C 1
ATOM 774 O O . GLN A 1 98 ? -11.654 -9.049 6.273 1.00 88.25 98 GLN A O 1
ATOM 779 N N . GLY A 1 99 ? -10.183 -10.375 5.212 1.00 89.19 99 GLY A N 1
ATOM 780 C CA . GLY A 1 99 ? -10.862 -11.623 5.561 1.00 89.19 99 GLY A CA 1
ATOM 781 C C . GLY A 1 99 ? -10.982 -11.848 7.073 1.00 89.19 99 GLY A C 1
ATOM 782 O O . GLY A 1 99 ? -11.977 -12.399 7.539 1.00 89.19 99 GLY A O 1
ATOM 783 N N . LEU A 1 100 ? -10.006 -11.398 7.870 1.00 85.81 100 LEU A N 1
ATOM 784 C CA . LEU A 1 100 ? -10.098 -11.442 9.333 1.00 85.81 100 LEU A CA 1
ATOM 785 C C . LEU A 1 100 ? -11.148 -10.468 9.883 1.00 85.81 100 LEU A C 1
ATOM 787 O O . LEU A 1 100 ? -11.867 -10.829 10.812 1.00 85.81 100 LEU A O 1
ATOM 791 N N . ARG A 1 101 ? -11.268 -9.266 9.306 1.00 80.88 101 ARG A N 1
ATOM 792 C CA . ARG A 1 101 ? -12.266 -8.258 9.708 1.00 80.88 101 ARG A CA 1
ATOM 793 C C . ARG A 1 101 ? -13.703 -8.670 9.381 1.00 80.88 101 ARG A C 1
ATOM 795 O O . ARG A 1 101 ? -14.616 -8.253 10.085 1.00 80.88 101 ARG A O 1
ATOM 802 N N . GLU A 1 102 ? -13.903 -9.471 8.339 1.00 82.19 102 GLU A N 1
ATOM 803 C CA . GLU A 1 102 ? -15.222 -9.977 7.932 1.00 82.19 102 GLU A CA 1
ATOM 804 C C . GLU A 1 102 ? -15.708 -11.150 8.800 1.00 82.19 102 GLU A C 1
ATOM 806 O O . GLU A 1 102 ? -16.893 -11.487 8.791 1.00 82.19 102 GLU A O 1
ATOM 811 N N . ARG A 1 103 ? -14.823 -11.779 9.586 1.00 81.44 103 ARG A N 1
ATOM 812 C CA . ARG A 1 103 ? -15.193 -12.920 10.429 1.00 81.44 103 ARG A CA 1
ATOM 813 C C . ARG A 1 103 ? -15.863 -12.459 11.733 1.00 81.44 103 ARG A C 1
ATOM 815 O O . ARG A 1 103 ? -15.242 -11.757 12.526 1.00 81.44 103 ARG A O 1
ATOM 822 N N . PRO A 1 104 ? -17.066 -12.962 12.063 1.00 58.75 104 PRO A N 1
ATOM 823 C CA . PRO A 1 104 ? -17.842 -12.507 13.223 1.00 58.75 104 PRO A CA 1
ATOM 824 C C . PRO A 1 104 ? -17.306 -12.954 14.599 1.00 58.75 104 PRO A C 1
ATOM 826 O O . PRO A 1 104 ? -17.926 -12.657 15.615 1.00 58.75 104 PRO A O 1
ATOM 829 N N . ARG A 1 105 ? -16.190 -13.699 14.674 1.00 56.69 105 ARG A N 1
ATOM 830 C CA . ARG A 1 105 ? -15.807 -14.468 15.879 1.00 56.69 105 ARG A CA 1
ATOM 831 C C . ARG A 1 105 ? -14.563 -14.010 16.647 1.00 56.69 105 ARG A C 1
ATOM 833 O O . ARG A 1 105 ? -14.138 -14.733 17.543 1.00 56.69 105 ARG A O 1
ATOM 840 N N . ARG A 1 106 ? -13.975 -12.838 16.388 1.00 56.38 106 ARG A N 1
ATOM 841 C CA . ARG A 1 106 ? -12.878 -12.337 17.243 1.00 56.38 106 ARG A CA 1
ATOM 842 C C . ARG A 1 106 ? -12.856 -10.817 17.323 1.00 56.38 106 ARG A C 1
ATOM 844 O O . ARG A 1 106 ? -12.679 -10.137 16.321 1.00 56.38 106 ARG A O 1
ATOM 851 N N . SER A 1 107 ? -12.968 -10.302 18.544 1.00 54.44 107 SER A N 1
ATOM 852 C CA . SER A 1 107 ? -12.691 -8.914 18.916 1.00 54.44 107 SER A CA 1
ATOM 853 C C . SER A 1 107 ? -11.183 -8.645 18.861 1.00 54.44 107 SER A C 1
ATOM 855 O O . SER A 1 107 ? -10.518 -8.523 19.888 1.00 54.44 107 SER A O 1
ATOM 857 N N . GLN A 1 108 ? -10.610 -8.651 17.663 1.00 59.44 108 GLN A N 1
ATOM 858 C CA . GLN A 1 108 ? -9.203 -8.338 17.440 1.00 59.44 108 GLN A CA 1
ATOM 859 C C . GLN A 1 108 ? -9.132 -7.097 16.553 1.00 59.44 108 GLN A C 1
ATOM 861 O O . GLN A 1 108 ? -9.746 -7.037 15.488 1.00 59.44 108 GLN A O 1
ATOM 866 N N . ASN A 1 109 ? -8.405 -6.089 17.025 1.00 65.25 109 ASN A N 1
ATOM 867 C CA . ASN A 1 109 ? -8.200 -4.842 16.306 1.00 65.25 109 ASN A CA 1
ATOM 868 C C . ASN A 1 109 ? -6.879 -4.952 15.532 1.00 65.25 109 ASN A C 1
ATOM 870 O O . ASN A 1 109 ? -5.807 -4.969 16.140 1.00 65.25 109 ASN A O 1
ATOM 874 N N . TYR A 1 110 ? -6.966 -5.042 14.206 1.00 65.12 110 TYR A N 1
ATOM 875 C CA . TYR A 1 110 ? -5.818 -5.174 13.303 1.00 65.12 110 TYR A CA 1
ATOM 876 C C . TYR A 1 110 ? -5.489 -3.832 12.643 1.00 65.12 110 TYR A C 1
ATOM 878 O O . TYR A 1 110 ? -6.397 -3.152 12.153 1.00 65.12 110 TYR A O 1
ATOM 886 N N . GLU A 1 111 ? -4.208 -3.470 12.605 1.00 66.69 111 GLU A N 1
ATOM 887 C CA . GLU A 1 111 ? -3.685 -2.334 11.841 1.00 66.69 111 GLU A CA 1
ATOM 888 C C . GLU A 1 111 ? -2.730 -2.841 10.763 1.00 66.69 111 GLU A C 1
ATOM 890 O O . GLU A 1 111 ? -1.919 -3.742 10.986 1.00 66.69 111 GLU A O 1
ATOM 895 N N . VAL A 1 112 ? -2.859 -2.264 9.574 1.00 68.88 112 VAL A N 1
ATOM 896 C CA . VAL A 1 112 ? -1.957 -2.474 8.448 1.00 68.88 112 VAL A CA 1
ATOM 897 C C . VAL A 1 112 ? -1.170 -1.186 8.263 1.00 68.88 112 VAL A C 1
ATOM 899 O O . VAL A 1 112 ? -1.760 -0.144 7.985 1.00 68.88 112 VAL A O 1
ATOM 902 N N . VAL A 1 113 ? 0.153 -1.240 8.387 1.00 69.50 113 VAL A N 1
ATOM 903 C CA . VAL A 1 113 ? 1.030 -0.106 8.065 1.00 69.50 113 VAL A CA 1
ATOM 904 C C . VAL A 1 113 ? 1.883 -0.468 6.874 1.00 69.50 113 VAL A C 1
ATOM 906 O O . VAL A 1 113 ? 2.644 -1.429 6.892 1.00 69.50 113 VAL A O 1
ATOM 909 N N . ILE A 1 114 ? 1.770 0.327 5.825 1.00 71.31 114 ILE A N 1
ATOM 910 C CA . ILE A 1 114 ? 2.534 0.148 4.603 1.00 71.31 114 ILE A CA 1
ATOM 911 C C . ILE A 1 114 ? 3.528 1.302 4.522 1.00 71.31 114 ILE A C 1
ATOM 913 O O . ILE A 1 114 ? 3.149 2.470 4.409 1.00 71.31 114 ILE A O 1
ATOM 917 N N . PHE A 1 115 ? 4.806 0.959 4.616 1.00 63.50 115 PHE A N 1
ATOM 918 C CA . PHE A 1 115 ? 5.934 1.877 4.520 1.00 63.50 115 PHE A CA 1
ATOM 919 C C . PHE A 1 115 ? 6.192 2.258 3.050 1.00 63.50 115 PHE A C 1
ATOM 921 O O . PHE A 1 115 ? 5.963 1.454 2.144 1.00 63.50 115 PHE A O 1
ATOM 928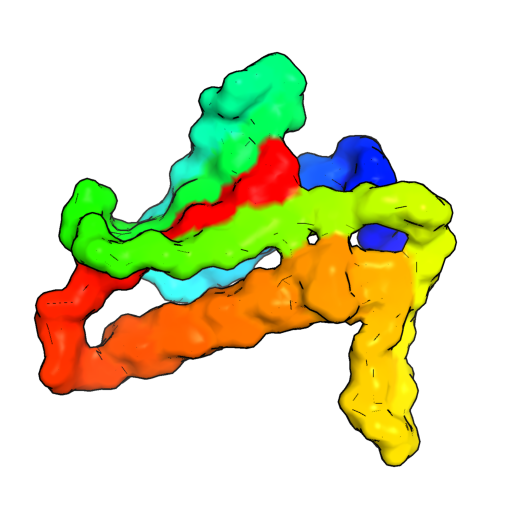 N N . GLY A 1 116 ? 6.642 3.484 2.771 1.00 57.66 116 GLY A N 1
ATOM 929 C CA . GLY A 1 116 ? 6.874 3.938 1.391 1.00 57.66 116 GLY A CA 1
ATOM 930 C C . GLY A 1 116 ? 7.764 5.159 1.236 1.00 57.66 116 GLY A C 1
ATOM 931 O O . GLY A 1 116 ? 7.784 6.015 2.148 1.00 57.66 116 GLY A O 1
#

Sequence (116 aa):
MGDRTKSSITENKEGVRKWLASYLRDKNFTVEMQEVSEKRYNLLAYGKKRATTILVSSHIDTVPPFWPYYYNMMSDIIGGRGSVDAKGSVAAQIIAVQGLRERPRRSQNYEVVIFG

Secondary structure (DSSP, 8-state):
--------SSTTHHHHHHHHHHHHHHTT-EEEEEEEETTEEEEEEESSSS--SEEEEEE---PSSP---EEETTTTEEESTTIIIIIHHHHHHHHHHHHHHH-TT----EEEEEE-

InterPro domains:
  IPR001261 ArgE/DapE/ACY1/CPG2/YscS, conserved site [PS00758] (54-63)
  IPR002933 Peptidase M20 [PF01546] (55-114)
  IPR050072 Peptidase M20A family, bacterial cell wall biosynthesis [PTHR43808] (7-106)